Protein AF-A0A952PLN4-F1 (afdb_monomer)

Structure (mmCIF, N/CA/C/O backbone):
data_AF-A0A952PLN4-F1
#
_entry.id   AF-A0A952PLN4-F1
#
loop_
_atom_site.group_PDB
_atom_site.id
_atom_site.type_symbol
_atom_site.label_atom_id
_atom_site.label_alt_id
_atom_site.label_comp_id
_atom_site.label_asym_id
_atom_site.label_entity_id
_atom_site.label_seq_id
_atom_site.pdbx_PDB_ins_code
_atom_site.Cartn_x
_atom_site.Cartn_y
_atom_site.Cartn_z
_atom_site.occupancy
_atom_site.B_iso_or_equiv
_atom_site.auth_seq_id
_atom_site.auth_comp_id
_atom_site.auth_asym_id
_atom_site.auth_atom_id
_atom_site.pdbx_PDB_model_num
ATOM 1 N N . MET A 1 1 ? -2.263 -22.715 31.174 1.00 35.66 1 MET A N 1
ATOM 2 C CA . MET A 1 1 ? -0.967 -22.024 31.018 1.00 35.66 1 MET A CA 1
ATOM 3 C C . MET A 1 1 ? -1.047 -21.244 29.726 1.00 35.66 1 MET A C 1
ATOM 5 O O . MET A 1 1 ? -0.799 -21.807 28.669 1.00 35.66 1 MET A O 1
ATOM 9 N N . ASP A 1 2 ? -1.498 -19.996 29.810 1.00 42.50 2 ASP A N 1
ATOM 10 C CA . ASP A 1 2 ? -1.529 -19.108 28.653 1.00 42.50 2 ASP A CA 1
ATOM 11 C C . ASP A 1 2 ? -0.097 -18.740 28.287 1.00 42.50 2 ASP A C 1
ATOM 13 O O . ASP A 1 2 ? 0.580 -17.992 28.992 1.00 42.50 2 ASP A O 1
ATOM 17 N N . SER A 1 3 ? 0.383 -19.298 27.181 1.00 41.59 3 SER A N 1
ATOM 18 C CA . SER A 1 3 ? 1.535 -18.756 26.484 1.00 41.59 3 SER A CA 1
ATOM 19 C C . SER A 1 3 ? 1.129 -17.373 25.984 1.00 41.59 3 SER A C 1
ATOM 21 O O . SER A 1 3 ? 0.505 -17.256 24.929 1.00 41.59 3 SER A O 1
ATOM 23 N N . GLN A 1 4 ? 1.448 -16.320 26.742 1.00 45.59 4 GLN A N 1
ATOM 24 C CA . GLN A 1 4 ? 1.511 -14.966 26.199 1.00 45.59 4 GLN A CA 1
ATOM 25 C C . GLN A 1 4 ? 2.463 -15.030 25.005 1.00 45.59 4 GLN A C 1
ATOM 27 O O . GLN A 1 4 ? 3.683 -15.031 25.164 1.00 45.59 4 GLN A O 1
ATOM 32 N N . LYS A 1 5 ? 1.908 -15.181 23.798 1.00 59.00 5 LYS A N 1
ATOM 33 C CA . LYS A 1 5 ? 2.669 -15.038 22.563 1.00 59.00 5 LYS A CA 1
ATOM 34 C C . LYS A 1 5 ? 3.270 -13.645 22.628 1.00 59.00 5 LYS A C 1
ATOM 36 O O . LYS A 1 5 ? 2.523 -12.668 22.628 1.00 59.00 5 LYS A O 1
ATOM 41 N N . VAL A 1 6 ? 4.594 -13.573 22.734 1.00 59.72 6 VAL A N 1
ATOM 42 C CA . VAL A 1 6 ? 5.326 -12.319 22.590 1.00 59.72 6 VAL A CA 1
ATOM 43 C C . VAL A 1 6 ? 4.906 -11.756 21.239 1.00 59.72 6 VAL A C 1
ATOM 45 O O . VAL A 1 6 ? 5.184 -12.350 20.197 1.00 59.72 6 VAL A O 1
ATOM 48 N N . VAL A 1 7 ? 4.122 -10.682 21.270 1.00 69.00 7 VAL A N 1
ATOM 49 C CA . VAL A 1 7 ? 3.743 -9.972 20.056 1.00 69.00 7 VAL A CA 1
ATOM 50 C C . VAL A 1 7 ? 5.021 -9.322 19.552 1.00 69.00 7 VAL A C 1
ATOM 52 O O . VAL A 1 7 ? 5.686 -8.613 20.307 1.00 69.00 7 VAL A O 1
ATOM 55 N N . ASP A 1 8 ? 5.379 -9.622 18.305 1.00 83.69 8 ASP A N 1
ATOM 56 C CA . ASP A 1 8 ? 6.513 -9.008 17.623 1.00 83.69 8 ASP A CA 1
ATOM 57 C C . ASP A 1 8 ? 6.491 -7.472 17.826 1.00 83.69 8 ASP A C 1
ATOM 59 O O . ASP A 1 8 ? 5.418 -6.872 17.699 1.00 83.69 8 ASP A O 1
ATOM 63 N N . PRO A 1 9 ? 7.617 -6.818 18.175 1.00 84.00 9 PRO A N 1
ATOM 64 C CA . PRO A 1 9 ? 7.624 -5.391 18.498 1.00 84.00 9 PRO A CA 1
ATOM 65 C C . PRO A 1 9 ? 7.106 -4.489 17.373 1.00 84.00 9 PRO A C 1
ATOM 67 O O . PRO A 1 9 ? 6.468 -3.475 17.664 1.00 84.00 9 PRO A O 1
ATOM 70 N N . PHE A 1 10 ? 7.328 -4.858 16.106 1.00 87.25 10 PHE A N 1
ATOM 71 C CA . PHE A 1 10 ? 6.810 -4.103 14.965 1.00 87.25 10 PHE A CA 1
ATOM 72 C C . PHE A 1 10 ? 5.291 -4.225 14.903 1.00 87.25 10 PHE A C 1
ATOM 74 O O . PHE A 1 10 ? 4.593 -3.218 14.797 1.00 87.25 10 PHE A O 1
ATOM 81 N N . LEU A 1 11 ? 4.770 -5.444 15.071 1.00 91.25 11 LEU A N 1
ATOM 82 C CA . LEU A 1 11 ? 3.329 -5.671 15.130 1.00 91.25 11 LEU A CA 1
ATOM 83 C C . LEU A 1 11 ? 2.690 -4.957 16.327 1.00 91.25 11 LEU A C 1
ATOM 85 O O . LEU A 1 11 ? 1.616 -4.376 16.187 1.00 91.25 11 LEU A O 1
ATOM 89 N N . LYS A 1 12 ? 3.346 -4.964 17.493 1.00 93.44 12 LYS A N 1
ATOM 90 C CA . LYS A 1 12 ? 2.864 -4.240 18.673 1.00 93.44 12 LYS A CA 1
ATOM 91 C C . LYS A 1 12 ? 2.758 -2.741 18.384 1.00 93.44 12 LYS A C 1
ATOM 93 O O . LYS A 1 12 ? 1.718 -2.162 18.670 1.00 93.44 12 LYS A O 1
ATOM 98 N N . GLY A 1 13 ? 3.782 -2.139 17.777 1.00 93.75 13 GLY A N 1
ATOM 99 C CA . GLY A 1 13 ? 3.757 -0.723 17.400 1.00 93.75 13 GLY A CA 1
ATOM 100 C C . GLY A 1 13 ? 2.614 -0.387 16.438 1.00 93.75 13 GLY A C 1
ATOM 101 O O . GLY A 1 13 ? 1.916 0.605 16.635 1.00 93.75 13 GLY A O 1
ATOM 102 N N . THR A 1 14 ? 2.360 -1.241 15.443 1.00 95.50 14 THR A N 1
ATOM 103 C CA . THR A 1 14 ? 1.215 -1.086 14.533 1.00 95.50 14 THR A CA 1
ATOM 104 C C . THR A 1 14 ? -0.125 -1.184 15.264 1.00 95.50 14 THR A C 1
ATOM 106 O O . THR A 1 14 ? -1.014 -0.378 14.998 1.00 95.50 14 THR A O 1
ATOM 109 N N . ILE A 1 15 ? -0.280 -2.137 16.190 1.00 96.50 15 ILE A N 1
ATOM 110 C CA . ILE A 1 15 ? -1.500 -2.278 17.000 1.00 96.50 15 ILE A CA 1
ATOM 111 C C . ILE A 1 15 ? -1.714 -1.031 17.861 1.00 96.50 15 ILE A C 1
ATOM 113 O O . ILE A 1 15 ? -2.787 -0.439 17.797 1.00 96.50 15 ILE A O 1
ATOM 117 N N . ASP A 1 16 ? -0.689 -0.600 18.599 1.00 96.69 16 ASP A N 1
ATOM 118 C CA . ASP A 1 16 ? -0.765 0.572 19.475 1.00 96.69 16 ASP A CA 1
ATOM 119 C C . ASP A 1 16 ? -1.120 1.846 18.684 1.00 96.69 16 ASP A C 1
ATOM 121 O O . ASP A 1 16 ? -1.840 2.710 19.181 1.00 96.69 16 ASP A O 1
ATOM 125 N N . TRP A 1 17 ? -0.628 1.980 17.448 1.00 97.38 17 TRP A N 1
ATOM 126 C CA . TRP A 1 17 ? -0.983 3.087 16.559 1.00 97.38 17 TRP A CA 1
ATOM 127 C C . TRP A 1 17 ? -2.434 3.006 16.069 1.00 97.38 17 TRP A C 1
ATOM 129 O O . TRP A 1 17 ? -3.158 3.997 16.147 1.00 97.38 17 TRP A O 1
ATOM 139 N N . LEU A 1 18 ? -2.892 1.835 15.615 1.00 97.56 18 LEU A N 1
ATOM 140 C CA . LEU A 1 18 ? -4.271 1.644 15.148 1.00 97.56 18 LEU A CA 1
ATOM 141 C C . LEU A 1 18 ? -5.303 1.847 16.266 1.00 97.56 18 LEU A C 1
ATOM 143 O O . LEU A 1 18 ? -6.376 2.404 16.023 1.00 97.56 18 LEU A O 1
ATOM 147 N N . ASP A 1 19 ? -4.961 1.456 17.492 1.00 96.88 19 ASP A N 1
ATOM 148 C CA . ASP A 1 19 ? -5.820 1.616 18.665 1.00 96.88 19 ASP A CA 1
ATOM 149 C C . ASP A 1 19 ? -6.060 3.094 19.032 1.00 96.88 19 ASP A C 1
ATOM 151 O O . ASP A 1 19 ? -7.044 3.399 19.707 1.00 96.88 19 ASP A O 1
ATOM 155 N N . GLN A 1 20 ? -5.244 4.032 18.527 1.00 97.00 20 GLN A N 1
ATOM 156 C CA . GLN A 1 20 ? -5.505 5.476 18.644 1.00 97.00 20 GLN A CA 1
ATOM 157 C C . GLN A 1 20 ? -6.700 5.929 17.791 1.00 97.00 20 GLN A C 1
ATOM 159 O O . GLN A 1 20 ? -7.309 6.957 18.088 1.00 97.00 20 GLN A O 1
ATOM 164 N N . PHE A 1 21 ? -7.046 5.184 16.736 1.00 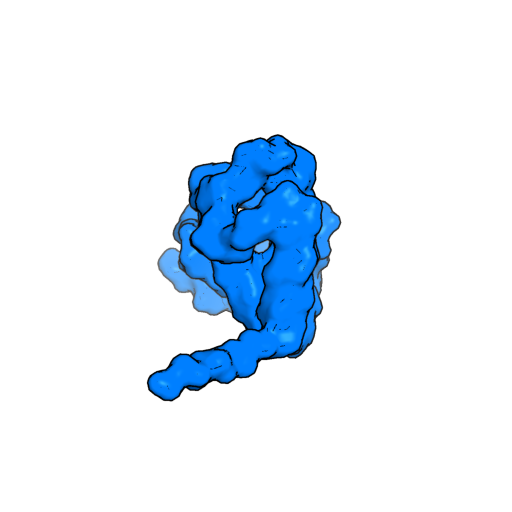96.19 21 PHE A N 1
ATOM 165 C CA . PHE A 1 21 ? -8.218 5.467 15.905 1.00 96.19 21 PHE A CA 1
ATOM 166 C C . PHE A 1 21 ? -9.462 4.750 16.421 1.00 96.19 21 PHE A C 1
ATOM 168 O O . PHE A 1 21 ? -10.537 5.349 16.461 1.00 96.19 21 PHE A O 1
ATOM 175 N N . SER A 1 22 ? -9.322 3.471 16.780 1.00 96.38 22 SER A N 1
ATOM 176 C CA . SER A 1 22 ? -10.377 2.661 17.390 1.00 96.38 22 SER A CA 1
ATOM 177 C C . SER A 1 22 ? -9.773 1.430 18.082 1.00 96.38 22 SER A C 1
ATOM 179 O O . SER A 1 22 ? -9.011 0.701 17.444 1.00 96.38 22 SER A O 1
ATOM 181 N N . PRO A 1 23 ? -10.098 1.153 19.358 1.00 97.19 23 PRO A N 1
ATOM 182 C CA . PRO A 1 23 ? -9.558 -0.005 20.066 1.00 97.19 23 PRO A CA 1
ATOM 183 C C . PRO A 1 23 ? -9.850 -1.338 19.362 1.00 97.19 23 PRO A C 1
ATOM 185 O O . PRO A 1 23 ? -10.996 -1.662 19.047 1.00 97.19 23 PRO A O 1
ATOM 188 N N . GLY A 1 24 ? -8.816 -2.154 19.161 1.00 96.06 24 GLY A N 1
ATOM 189 C CA . GLY A 1 24 ? -8.919 -3.462 18.516 1.00 96.06 24 GLY A CA 1
ATOM 190 C C . GLY A 1 24 ? -9.041 -3.404 16.992 1.00 96.06 24 GLY A C 1
ATOM 191 O O . GLY A 1 24 ? -9.361 -4.429 16.377 1.00 96.06 24 GLY A O 1
ATOM 192 N N . LEU A 1 25 ? -8.774 -2.250 16.371 1.00 97.50 25 LEU A N 1
ATOM 193 C CA . LEU A 1 25 ? -8.933 -2.043 14.930 1.00 97.50 25 LEU A CA 1
ATOM 194 C C . LEU A 1 25 ? -8.092 -3.008 14.089 1.00 97.50 25 LEU A C 1
ATOM 196 O O . LEU A 1 25 ? -8.580 -3.495 13.078 1.00 97.50 25 LEU A O 1
ATOM 200 N N . TRP A 1 26 ? -6.883 -3.382 14.526 1.00 97.50 26 TRP A N 1
ATOM 201 C CA . TRP A 1 26 ? -6.058 -4.377 13.818 1.00 97.50 26 TRP A CA 1
ATOM 202 C C . TRP A 1 26 ? -6.791 -5.703 13.545 1.00 97.50 26 TRP A C 1
ATOM 204 O O . TRP A 1 26 ? -6.546 -6.364 12.539 1.00 97.50 26 TRP A O 1
ATOM 214 N N . ARG A 1 27 ? -7.700 -6.105 14.443 1.00 96.75 27 ARG A N 1
ATOM 215 C CA . ARG A 1 27 ? -8.493 -7.338 14.302 1.00 96.75 27 ARG A CA 1
ATOM 216 C C . ARG A 1 27 ? -9.774 -7.147 13.487 1.00 96.75 27 ARG A C 1
ATOM 218 O O . ARG A 1 27 ? -10.427 -8.141 13.200 1.00 96.75 27 ARG A O 1
ATOM 225 N N . ASN A 1 28 ? -10.129 -5.906 13.161 1.00 97.12 28 ASN A N 1
ATOM 226 C CA . ASN A 1 28 ? -11.387 -5.515 12.526 1.00 97.12 28 ASN A CA 1
ATOM 227 C C . ASN A 1 28 ? -11.133 -4.487 11.406 1.00 97.12 28 ASN A C 1
ATOM 229 O O . ASN A 1 28 ? -11.843 -3.486 11.295 1.00 97.12 28 ASN A O 1
ATOM 233 N N . LEU A 1 29 ? -10.070 -4.674 10.615 1.00 97.75 29 LEU A N 1
ATOM 234 C CA . LEU A 1 29 ? -9.710 -3.745 9.535 1.00 97.75 29 LEU A CA 1
ATOM 235 C C . LEU A 1 29 ? -10.761 -3.699 8.414 1.00 97.75 29 LEU A C 1
ATOM 237 O O . LEU A 1 29 ? -10.816 -2.718 7.676 1.00 97.75 29 LEU A O 1
ATOM 241 N N . ASP A 1 30 ? -11.660 -4.680 8.347 1.00 96.94 30 ASP A N 1
ATOM 242 C CA . ASP A 1 30 ? -12.865 -4.664 7.517 1.00 96.94 30 ASP A CA 1
ATOM 243 C C . ASP A 1 30 ? -13.823 -3.513 7.882 1.00 96.94 30 ASP A C 1
ATOM 245 O O . ASP A 1 30 ? -14.609 -3.068 7.049 1.00 96.94 30 ASP A O 1
ATOM 249 N N . LYS A 1 31 ? -13.713 -2.964 9.097 1.00 96.62 31 LYS A N 1
ATOM 250 C CA . LYS A 1 31 ? -14.523 -1.839 9.593 1.00 96.62 31 LYS A CA 1
ATOM 251 C C . LYS A 1 31 ? -13.832 -0.486 9.494 1.00 96.62 31 LYS A C 1
ATOM 253 O O . LYS A 1 31 ? -14.347 0.510 9.991 1.00 96.62 31 LYS A O 1
ATOM 258 N N . VAL A 1 32 ? -12.670 -0.409 8.849 1.00 97.62 32 VAL A N 1
ATOM 259 C CA . VAL A 1 32 ? -11.873 0.828 8.772 1.00 97.62 32 VAL A CA 1
ATOM 260 C C . VAL A 1 32 ? -12.645 2.018 8.179 1.00 97.62 32 VAL A C 1
ATOM 262 O O . VAL A 1 32 ? -12.371 3.164 8.526 1.00 97.62 32 VAL A O 1
ATOM 265 N N . LEU A 1 33 ? -13.652 1.762 7.339 1.00 97.56 33 LEU A N 1
ATOM 266 C CA . LEU A 1 33 ? -14.496 2.801 6.740 1.00 97.56 33 LEU A CA 1
ATOM 267 C C . LEU A 1 33 ? -15.420 3.489 7.755 1.00 97.56 33 LEU A C 1
ATOM 269 O O . LEU A 1 33 ? -15.797 4.639 7.543 1.00 97.56 33 LEU A O 1
ATOM 273 N N . GLU A 1 34 ? -15.727 2.849 8.889 1.00 97.75 34 GLU A N 1
ATOM 274 C CA . GLU A 1 34 ? -16.498 3.459 9.985 1.00 97.75 34 GLU A CA 1
ATOM 275 C C . GLU A 1 34 ? -15.752 4.645 10.624 1.00 97.75 34 GLU A C 1
ATOM 277 O O . GLU A 1 34 ? -16.360 5.503 11.261 1.00 97.75 34 GLU A O 1
ATOM 282 N N . LEU A 1 35 ? -14.432 4.731 10.423 1.00 97.06 35 LEU A N 1
ATOM 283 C CA . LEU A 1 35 ? -13.599 5.836 10.899 1.00 97.06 35 LEU A CA 1
ATOM 284 C C . LEU A 1 35 ? -13.744 7.100 10.037 1.00 97.06 35 LEU A C 1
ATOM 286 O O . LEU A 1 35 ? -13.334 8.180 10.470 1.00 97.06 35 LEU A O 1
ATOM 290 N N . GLY A 1 36 ? -14.306 6.971 8.834 1.00 97.56 36 GLY A N 1
ATOM 291 C CA . GLY A 1 36 ? -14.354 8.012 7.814 1.00 97.56 36 GLY A CA 1
ATOM 292 C C . GLY A 1 36 ? -13.227 7.900 6.783 1.00 97.56 36 GLY A C 1
ATOM 293 O O . GLY A 1 36 ? -12.142 7.376 7.049 1.00 97.56 36 GLY A O 1
ATOM 294 N N . GLU A 1 37 ? -13.505 8.435 5.595 1.00 96.00 37 GLU A N 1
ATOM 295 C CA . GLU A 1 37 ? -12.694 8.277 4.381 1.00 96.00 37 GLU A CA 1
ATOM 296 C C . GLU A 1 37 ? -11.234 8.727 4.562 1.00 96.00 37 GLU A C 1
ATOM 298 O O . GLU A 1 37 ? -10.309 8.014 4.173 1.00 96.00 37 GLU A O 1
ATOM 303 N N . ASP A 1 38 ? -11.008 9.870 5.215 1.00 97.19 38 ASP A N 1
ATOM 304 C CA . ASP A 1 38 ? -9.662 10.422 5.415 1.00 97.19 38 ASP A CA 1
ATOM 305 C C . ASP A 1 38 ? -8.782 9.508 6.274 1.00 97.19 38 ASP A C 1
ATOM 307 O O . ASP A 1 38 ? -7.611 9.280 5.959 1.00 97.19 38 ASP A O 1
ATOM 311 N N . LYS A 1 39 ? -9.349 8.934 7.343 1.00 98.19 39 LYS A N 1
ATOM 312 C CA . LYS A 1 39 ? -8.629 8.011 8.230 1.00 98.19 39 LYS A CA 1
ATOM 313 C C . LYS A 1 39 ? -8.384 6.672 7.549 1.00 98.19 39 LYS A C 1
ATOM 315 O O . LYS A 1 39 ? -7.279 6.146 7.646 1.00 98.19 39 LYS A O 1
ATOM 320 N N . ALA A 1 40 ? -9.370 6.146 6.824 1.00 98.38 40 ALA A N 1
ATOM 321 C CA . ALA A 1 40 ? -9.192 4.921 6.052 1.00 98.38 40 ALA A CA 1
ATOM 322 C C . ALA A 1 40 ? -8.075 5.074 5.010 1.00 98.38 40 ALA A C 1
ATOM 324 O O . ALA A 1 40 ? -7.207 4.207 4.894 1.00 98.38 40 ALA A O 1
ATOM 325 N N . ARG A 1 41 ? -8.036 6.212 4.306 1.00 98.38 41 ARG A N 1
ATOM 326 C CA . ARG A 1 41 ? -6.991 6.532 3.327 1.00 98.38 41 ARG A CA 1
ATOM 327 C C . ARG A 1 41 ? -5.623 6.714 3.969 1.00 98.38 41 ARG A C 1
ATOM 329 O O . ARG A 1 41 ? -4.639 6.226 3.417 1.00 98.38 41 ARG A O 1
ATOM 336 N N . LEU A 1 42 ? -5.550 7.373 5.124 1.00 98.19 42 LEU A N 1
ATOM 337 C CA . LEU A 1 42 ? -4.314 7.473 5.900 1.00 98.19 42 LEU A CA 1
ATOM 338 C C . LEU A 1 42 ? -3.781 6.081 6.259 1.00 98.19 42 LEU A C 1
ATOM 340 O O . LEU A 1 42 ? -2.613 5.795 6.020 1.00 98.19 42 LEU A O 1
ATOM 344 N N . ILE A 1 43 ? -4.650 5.201 6.761 1.00 98.44 43 ILE A N 1
ATOM 345 C CA . ILE A 1 43 ? -4.272 3.839 7.146 1.00 98.44 43 ILE A CA 1
ATOM 346 C C . ILE A 1 43 ? -3.798 3.026 5.936 1.00 98.44 43 ILE A C 1
ATOM 348 O O . ILE A 1 43 ? -2.758 2.370 6.014 1.00 98.44 43 ILE A O 1
ATOM 352 N N . LEU A 1 44 ? -4.502 3.117 4.801 1.00 98.62 44 LEU A N 1
ATOM 353 C CA . LEU A 1 44 ? -4.083 2.465 3.559 1.00 98.62 44 LEU A CA 1
ATOM 354 C C . LEU A 1 44 ? -2.688 2.927 3.122 1.00 98.62 44 LEU A C 1
ATOM 356 O O . LEU A 1 44 ? -1.854 2.091 2.783 1.00 98.62 44 LEU A O 1
ATOM 360 N N . LYS A 1 45 ? -2.420 4.239 3.152 1.00 98.50 45 LYS A N 1
ATOM 361 C CA . LYS A 1 45 ? -1.107 4.798 2.796 1.00 98.50 45 LYS A CA 1
ATOM 362 C C . LYS A 1 45 ? -0.001 4.269 3.703 1.00 98.50 45 LYS A C 1
ATOM 364 O O . LYS A 1 45 ? 0.992 3.766 3.192 1.00 98.50 45 LYS A O 1
ATOM 369 N N . SER A 1 46 ? -0.205 4.272 5.020 1.00 98.06 46 SER A N 1
ATOM 370 C CA . SER A 1 46 ? 0.792 3.754 5.964 1.00 98.06 46 SER A CA 1
ATOM 371 C C . SER A 1 46 ? 1.071 2.260 5.766 1.00 98.06 46 SER A C 1
ATOM 373 O O . SER A 1 46 ? 2.222 1.825 5.837 1.00 98.06 46 SER A O 1
ATOM 375 N N . PHE A 1 47 ? 0.049 1.450 5.469 1.00 98.56 47 PHE A N 1
ATOM 376 C CA . PHE A 1 47 ? 0.269 0.042 5.135 1.00 98.56 47 PHE A CA 1
ATOM 377 C C . PHE A 1 47 ? 0.955 -0.150 3.782 1.00 98.56 47 PHE A C 1
ATOM 379 O O . PHE A 1 47 ? 1.773 -1.063 3.649 1.00 98.56 47 PHE A O 1
ATOM 386 N N . LEU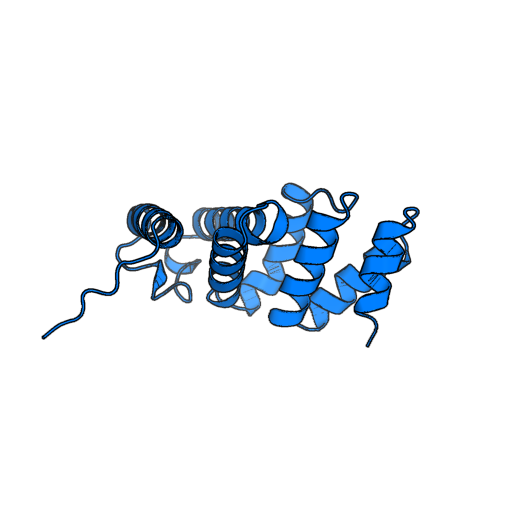 A 1 48 ? 0.671 0.701 2.796 1.00 98.31 48 LEU A N 1
ATOM 387 C CA . LEU A 1 48 ? 1.338 0.682 1.496 1.00 98.31 48 LEU A CA 1
ATOM 388 C C . LEU A 1 48 ? 2.830 1.022 1.626 1.00 98.31 48 LEU A C 1
ATOM 390 O O . LEU A 1 48 ? 3.668 0.283 1.110 1.00 98.31 48 LEU A O 1
ATOM 394 N N . GLU A 1 49 ? 3.170 2.067 2.382 1.00 97.06 49 GLU A N 1
ATOM 395 C CA . GLU A 1 49 ? 4.553 2.425 2.723 1.00 97.06 49 GLU A CA 1
ATOM 396 C C . GLU A 1 49 ? 5.275 1.241 3.384 1.00 97.06 49 GLU A C 1
ATOM 398 O O . GLU A 1 49 ? 6.341 0.819 2.930 1.00 97.06 49 GLU A O 1
ATOM 403 N N . CYS A 1 50 ? 4.654 0.628 4.401 1.00 97.06 50 CYS A N 1
ATOM 404 C CA . CYS A 1 50 ? 5.207 -0.550 5.070 1.00 97.06 50 CYS A CA 1
ATOM 405 C C . CYS A 1 50 ? 5.441 -1.715 4.094 1.00 97.06 50 CYS A C 1
ATOM 407 O O . CYS A 1 50 ? 6.482 -2.369 4.166 1.00 97.06 50 CYS A O 1
ATOM 409 N N . SER A 1 51 ? 4.497 -1.955 3.178 1.00 97.56 51 SER A N 1
ATOM 410 C CA . SER A 1 51 ? 4.518 -3.072 2.222 1.00 97.56 51 SER A CA 1
ATOM 411 C C . SER A 1 51 ? 5.569 -2.926 1.124 1.00 97.56 51 SER A C 1
ATOM 413 O O . SER A 1 51 ? 6.095 -3.934 0.649 1.00 97.56 51 SER A O 1
ATOM 415 N N . CYS A 1 52 ? 5.840 -1.695 0.688 1.00 97.62 52 CYS A N 1
ATOM 416 C CA . CYS A 1 52 ? 6.594 -1.436 -0.538 1.00 97.62 52 CYS A CA 1
ATOM 417 C C . CYS A 1 52 ? 7.940 -0.748 -0.283 1.00 97.62 52 CYS A C 1
ATOM 419 O O . CYS A 1 52 ? 8.922 -1.081 -0.945 1.00 97.62 52 CYS A O 1
ATOM 421 N N . GLN A 1 53 ? 8.033 0.150 0.699 1.00 95.75 53 GLN A N 1
ATOM 422 C CA . GLN A 1 53 ? 9.241 0.952 0.933 1.00 95.75 53 GLN A CA 1
ATOM 423 C C . GLN A 1 53 ? 10.158 0.374 2.019 1.00 95.75 53 GLN A C 1
ATOM 425 O O . GLN A 1 53 ? 11.366 0.603 1.994 1.00 95.75 53 GLN A O 1
ATOM 430 N N . SER A 1 54 ? 9.620 -0.395 2.972 1.00 93.00 54 SER A N 1
ATOM 431 C CA . SER A 1 54 ? 10.430 -0.939 4.070 1.00 93.00 54 SER A CA 1
ATOM 432 C C . SER A 1 54 ? 11.493 -1.927 3.581 1.00 93.00 54 SER A C 1
ATOM 434 O O . SER A 1 54 ? 11.294 -2.660 2.618 1.00 93.00 54 SER A O 1
ATOM 436 N N . GLN A 1 55 ? 12.633 -1.989 4.267 1.00 92.38 55 GLN A N 1
ATOM 437 C CA . GLN A 1 55 ? 13.656 -3.024 4.056 1.00 92.38 55 GLN A CA 1
ATOM 438 C C . GLN A 1 55 ? 13.519 -4.186 5.053 1.00 92.38 55 GLN A C 1
ATOM 440 O O . GLN A 1 55 ? 14.151 -5.227 4.892 1.00 92.38 55 GLN A O 1
ATOM 445 N N . ASN A 1 56 ? 12.692 -4.024 6.090 1.00 94.31 56 ASN A N 1
ATOM 446 C CA . ASN A 1 56 ? 12.480 -5.041 7.108 1.00 94.31 56 ASN A CA 1
ATOM 447 C C . ASN A 1 56 ? 11.339 -5.980 6.694 1.00 94.31 56 ASN A C 1
ATOM 449 O O . ASN A 1 56 ? 10.196 -5.550 6.533 1.00 94.31 56 ASN A O 1
ATOM 453 N N . MET A 1 57 ? 11.639 -7.277 6.586 1.00 93.50 57 MET A N 1
ATOM 454 C CA . MET A 1 57 ? 10.668 -8.287 6.156 1.00 93.50 57 MET A CA 1
ATOM 455 C C . MET A 1 57 ? 9.410 -8.333 7.036 1.00 93.50 57 MET A C 1
ATOM 457 O O . MET A 1 57 ? 8.309 -8.481 6.514 1.00 93.50 57 MET A O 1
ATOM 461 N N . GLN A 1 58 ? 9.539 -8.178 8.358 1.00 94.44 58 GLN A N 1
ATOM 462 C CA . GLN A 1 58 ? 8.376 -8.186 9.252 1.00 94.44 58 GLN A CA 1
ATOM 463 C C . GLN A 1 58 ? 7.475 -6.978 8.993 1.00 94.44 58 GLN A C 1
ATOM 465 O O . GLN A 1 58 ? 6.264 -7.138 8.870 1.00 94.44 58 GLN A O 1
ATOM 470 N N . THR A 1 59 ? 8.048 -5.785 8.817 1.00 95.69 59 THR A N 1
ATOM 471 C CA . THR A 1 59 ? 7.283 -4.581 8.457 1.00 95.69 59 THR A CA 1
ATOM 472 C C . THR A 1 59 ? 6.562 -4.739 7.118 1.00 95.69 59 THR A C 1
ATOM 474 O O . THR A 1 59 ? 5.387 -4.387 7.023 1.00 95.69 59 THR A O 1
ATOM 477 N N . ILE A 1 60 ? 7.224 -5.327 6.114 1.00 96.94 60 ILE A N 1
ATOM 478 C CA . ILE A 1 60 ? 6.610 -5.629 4.811 1.00 96.94 60 ILE A CA 1
ATOM 479 C C . ILE A 1 60 ? 5.393 -6.538 4.994 1.00 96.94 60 ILE A C 1
ATOM 481 O O . ILE A 1 60 ? 4.308 -6.238 4.497 1.00 96.94 60 ILE A O 1
ATOM 485 N N . LEU A 1 61 ? 5.548 -7.634 5.741 1.00 97.00 61 LEU A N 1
ATOM 486 C CA . LEU A 1 61 ? 4.470 -8.593 5.979 1.00 97.00 61 LEU A CA 1
ATOM 487 C C . LEU A 1 61 ? 3.306 -7.987 6.772 1.00 97.00 61 LEU A C 1
ATOM 489 O O . LEU A 1 61 ? 2.147 -8.272 6.464 1.00 97.00 61 LEU A O 1
ATOM 493 N N . ILE A 1 62 ? 3.593 -7.138 7.762 1.00 97.44 62 ILE A N 1
ATOM 494 C CA . ILE A 1 62 ? 2.571 -6.413 8.527 1.00 97.44 62 ILE A CA 1
ATOM 495 C C . ILE A 1 62 ? 1.788 -5.474 7.607 1.00 97.44 62 ILE A C 1
ATOM 497 O O . ILE A 1 62 ? 0.559 -5.509 7.631 1.00 97.44 62 ILE A O 1
ATOM 501 N N . GLY A 1 63 ? 2.480 -4.696 6.767 1.00 98.06 63 GLY A N 1
ATOM 502 C CA . GLY A 1 63 ? 1.848 -3.821 5.781 1.00 98.06 63 GLY A CA 1
ATOM 503 C C . GLY A 1 63 ? 0.921 -4.597 4.850 1.00 98.06 63 GLY A C 1
ATOM 504 O O . GLY A 1 63 ? -0.262 -4.273 4.751 1.00 98.06 63 GLY A O 1
ATOM 505 N N . ARG A 1 64 ? 1.419 -5.687 4.247 1.00 98.44 64 ARG A N 1
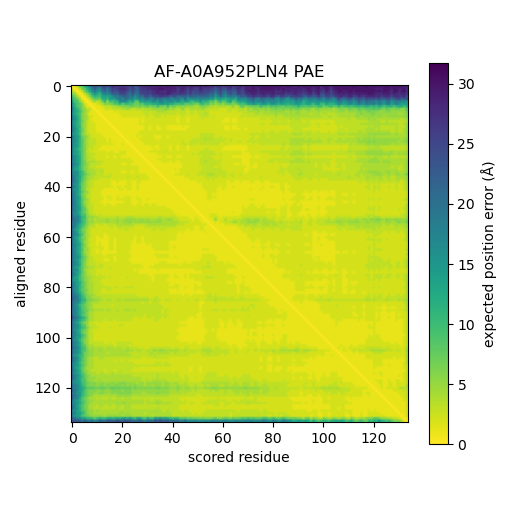ATOM 506 C CA . ARG A 1 64 ? 0.637 -6.514 3.311 1.00 98.44 64 ARG A CA 1
ATOM 507 C C . ARG A 1 64 ? -0.599 -7.088 3.978 1.00 98.44 64 ARG A C 1
ATOM 509 O O . ARG A 1 64 ? -1.696 -6.988 3.437 1.00 98.44 64 ARG A O 1
ATOM 516 N N . ARG A 1 65 ? -0.437 -7.645 5.181 1.00 98.19 65 ARG A N 1
ATOM 517 C CA . ARG A 1 65 ? -1.559 -8.157 5.969 1.00 98.19 65 ARG A CA 1
ATOM 518 C C . ARG A 1 65 ? -2.574 -7.060 6.279 1.00 98.19 65 ARG A C 1
ATOM 520 O O . ARG A 1 65 ? -3.769 -7.335 6.221 1.00 98.19 65 ARG A O 1
ATOM 527 N N . GLY A 1 66 ? -2.110 -5.853 6.594 1.00 98.31 66 GLY A N 1
ATOM 528 C CA . GLY A 1 66 ? -2.956 -4.688 6.815 1.00 98.31 66 GLY A CA 1
ATOM 529 C C . GLY A 1 66 ? -3.833 -4.390 5.602 1.00 98.31 66 GLY A C 1
ATOM 530 O O . GLY A 1 66 ? -5.054 -4.424 5.724 1.00 98.31 66 GLY A O 1
ATOM 531 N N . VAL A 1 67 ? -3.228 -4.203 4.421 1.00 98.56 67 VAL A N 1
ATOM 532 C CA . VAL A 1 67 ? -3.971 -3.925 3.176 1.00 98.56 67 VAL A CA 1
ATOM 533 C C . VAL A 1 67 ? -4.952 -5.054 2.836 1.00 98.56 67 VAL A C 1
ATOM 535 O O . VAL A 1 67 ? -6.114 -4.785 2.548 1.00 98.56 67 VAL A O 1
ATOM 538 N N . LEU A 1 68 ? -4.517 -6.316 2.931 1.00 98.38 68 LEU A N 1
ATOM 539 C CA . LEU A 1 68 ? -5.349 -7.496 2.645 1.00 98.38 68 LEU A CA 1
ATOM 540 C C . LEU A 1 68 ? -6.530 -7.669 3.613 1.00 98.38 68 LEU A C 1
ATOM 542 O O . LEU A 1 68 ? -7.486 -8.367 3.287 1.00 98.38 68 LEU A O 1
ATOM 546 N N . SER A 1 69 ? -6.463 -7.068 4.803 1.00 98.38 69 SER A N 1
ATOM 547 C CA . SER A 1 69 ? -7.528 -7.146 5.811 1.00 98.38 69 SER A CA 1
ATOM 548 C C . SER A 1 69 ? -8.539 -5.997 5.708 1.00 98.38 69 SER A C 1
ATOM 550 O O . SER A 1 69 ? -9.534 -6.008 6.428 1.00 98.38 69 SER A O 1
ATOM 552 N N . MET A 1 70 ? -8.294 -4.999 4.852 1.00 98.56 70 MET A N 1
ATOM 553 C CA . MET A 1 70 ? -9.234 -3.906 4.581 1.00 98.56 70 MET A CA 1
ATOM 554 C C . MET A 1 70 ? -10.293 -4.331 3.541 1.00 98.56 70 MET A C 1
ATOM 556 O O . MET A 1 70 ? -10.076 -5.289 2.795 1.00 98.56 70 MET A O 1
ATOM 560 N N . PRO A 1 71 ? -11.438 -3.627 3.429 1.00 98.31 71 PRO A N 1
ATOM 561 C CA . PRO A 1 71 ? -12.477 -3.967 2.455 1.00 98.31 71 PRO A CA 1
ATOM 562 C C . PRO A 1 71 ? -11.969 -3.911 1.010 1.00 98.31 71 PRO A C 1
ATOM 564 O O . PRO A 1 71 ? -11.716 -2.832 0.473 1.00 98.31 71 PRO A O 1
ATOM 567 N N . LEU A 1 72 ? -11.865 -5.075 0.359 1.00 97.31 72 LEU A N 1
ATOM 568 C CA . LEU A 1 72 ? -11.279 -5.200 -0.980 1.00 97.31 72 LEU A CA 1
ATOM 569 C C . LEU A 1 72 ? -11.898 -4.264 -2.037 1.00 97.31 72 LEU A C 1
ATOM 571 O O . LEU A 1 72 ? -11.120 -3.661 -2.775 1.00 97.31 72 LEU A O 1
ATOM 575 N N . PRO A 1 73 ? -13.236 -4.083 -2.136 1.00 97.56 73 PRO A N 1
ATOM 576 C CA . PRO A 1 73 ? -13.804 -3.148 -3.110 1.00 97.56 73 PRO A CA 1
ATOM 577 C C . PRO A 1 73 ? -13.260 -1.725 -2.940 1.00 97.56 73 PRO A C 1
ATOM 579 O O . PRO A 1 73 ? -12.811 -1.117 -3.908 1.00 97.56 73 PRO A O 1
ATOM 582 N N . TRP A 1 74 ? -13.194 -1.242 -1.696 1.00 98.25 74 TRP A N 1
ATOM 583 C CA . TRP A 1 74 ? -12.677 0.089 -1.390 1.00 98.25 74 TRP A CA 1
ATOM 584 C C . TRP A 1 74 ? -11.164 0.183 -1.624 1.00 98.25 74 TRP A C 1
ATOM 586 O O . TRP A 1 74 ? -10.692 1.177 -2.175 1.00 98.25 74 TRP A O 1
ATOM 596 N N . VAL A 1 75 ? -10.393 -0.856 -1.272 1.00 98.38 75 VAL A N 1
ATOM 597 C CA . VAL A 1 75 ? -8.949 -0.905 -1.561 1.00 98.38 75 VAL A CA 1
ATOM 598 C C . VAL A 1 75 ? -8.703 -0.858 -3.066 1.00 98.38 75 VAL A C 1
ATOM 600 O O . VAL A 1 75 ? -7.871 -0.074 -3.508 1.00 98.38 75 VAL A O 1
ATOM 603 N N . ARG A 1 76 ? -9.438 -1.630 -3.874 1.00 97.56 76 ARG A N 1
ATOM 604 C CA . ARG A 1 76 ? -9.283 -1.641 -5.338 1.00 97.56 76 ARG A CA 1
ATOM 605 C C . ARG A 1 76 ? -9.502 -0.255 -5.949 1.00 97.56 76 ARG A C 1
ATOM 607 O O . ARG A 1 76 ? -8.771 0.131 -6.858 1.00 97.56 76 ARG A O 1
ATOM 614 N N . GLU A 1 77 ? -10.478 0.492 -5.442 1.00 97.62 77 GLU A N 1
ATOM 615 C CA . GLU A 1 77 ? -10.789 1.847 -5.907 1.00 97.62 77 GLU A CA 1
ATOM 616 C C . GLU A 1 77 ? -9.748 2.884 -5.457 1.00 97.62 77 GLU A C 1
ATOM 618 O O . GLU A 1 77 ? -9.411 3.792 -6.217 1.00 97.62 77 GLU A O 1
ATOM 623 N N . ASN A 1 78 ? -9.199 2.744 -4.246 1.00 98.19 78 ASN A N 1
ATOM 624 C CA . ASN A 1 78 ? -8.361 3.774 -3.623 1.00 98.19 78 ASN A CA 1
ATOM 625 C C . ASN A 1 78 ? -6.853 3.522 -3.700 1.00 98.19 78 ASN A C 1
ATOM 627 O O . ASN A 1 78 ? -6.07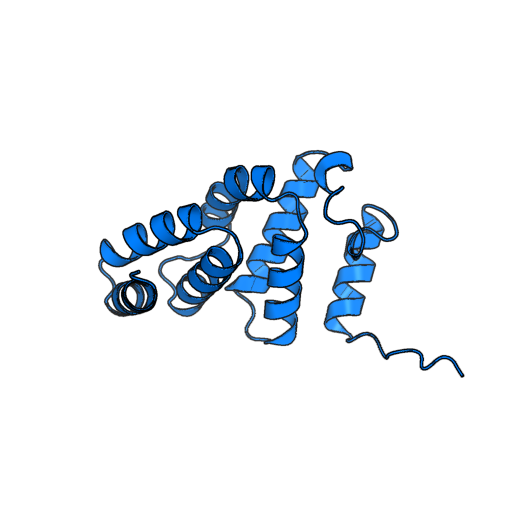2 4.476 -3.603 1.00 98.19 78 ASN A O 1
ATOM 631 N N . LEU A 1 79 ? -6.429 2.269 -3.881 1.00 98.25 79 LEU A N 1
ATOM 632 C CA . LEU A 1 79 ? -5.021 1.895 -3.975 1.00 98.25 79 LEU A CA 1
ATOM 633 C C . LEU A 1 79 ? -4.296 2.663 -5.087 1.00 98.25 79 LEU A C 1
ATOM 635 O O . LEU A 1 79 ? -3.218 3.175 -4.793 1.00 98.25 79 LEU A O 1
ATOM 639 N N . PRO A 1 80 ? -4.856 2.851 -6.301 1.00 98.06 80 PRO A N 1
ATOM 640 C CA . PRO A 1 80 ? -4.135 3.550 -7.358 1.00 98.06 80 PRO A CA 1
ATOM 641 C C . PRO A 1 80 ? -3.711 4.973 -7.012 1.00 98.06 80 PRO A C 1
ATOM 643 O O . PRO A 1 80 ? -2.546 5.322 -7.182 1.00 98.06 80 PRO A O 1
ATOM 646 N N . ALA A 1 81 ? -4.624 5.757 -6.438 1.00 97.88 81 ALA A N 1
ATOM 647 C CA . ALA A 1 81 ? -4.311 7.110 -5.993 1.00 97.88 81 ALA A CA 1
ATOM 648 C C . ALA A 1 81 ? -3.287 7.115 -4.845 1.00 97.88 81 ALA A C 1
ATOM 650 O O . ALA A 1 81 ? -2.467 8.024 -4.750 1.00 97.88 81 ALA A O 1
ATOM 651 N N . CYS A 1 82 ? -3.311 6.108 -3.965 1.00 97.94 82 CYS A N 1
ATOM 652 C CA . CYS A 1 82 ? -2.316 5.989 -2.898 1.00 97.94 82 CYS A CA 1
ATOM 653 C C . CYS A 1 82 ? -0.935 5.613 -3.448 1.00 97.94 82 CYS A C 1
ATOM 655 O O . CYS A 1 82 ? 0.057 6.175 -3.000 1.00 97.94 82 CYS A O 1
ATOM 657 N N . VAL A 1 83 ? -0.874 4.722 -4.439 1.00 98.19 83 VAL A N 1
ATOM 658 C CA . VAL A 1 83 ? 0.365 4.336 -5.126 1.00 98.19 83 VAL A CA 1
ATOM 659 C C . VAL A 1 83 ? 1.014 5.542 -5.791 1.00 98.19 83 VAL A C 1
ATOM 661 O O . VAL A 1 83 ? 2.180 5.805 -5.528 1.00 98.19 83 VAL A O 1
ATOM 664 N N . GLU A 1 84 ? 0.256 6.313 -6.571 1.00 96.62 84 GLU A N 1
ATOM 665 C CA . GLU A 1 84 ? 0.760 7.514 -7.258 1.00 96.62 84 GLU A CA 1
ATOM 666 C C . GLU A 1 84 ? 1.303 8.575 -6.287 1.00 96.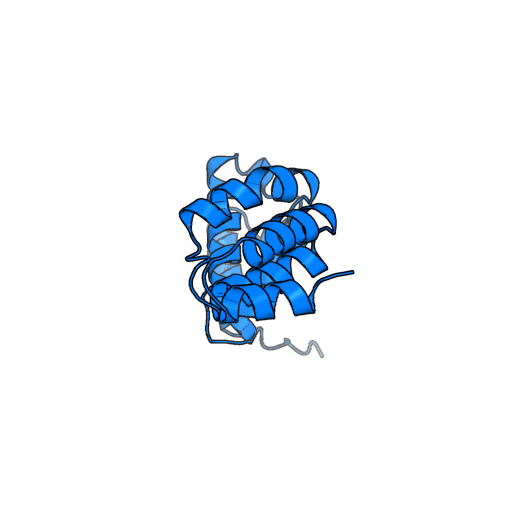62 84 GLU A C 1
ATOM 668 O O . GLU A 1 84 ? 2.195 9.342 -6.636 1.00 96.62 84 GLU A O 1
ATOM 673 N N . GLN A 1 85 ? 0.776 8.625 -5.062 1.00 95.81 85 GLN A N 1
ATOM 674 C CA . GLN A 1 85 ? 1.184 9.600 -4.048 1.00 95.81 85 GLN A CA 1
ATOM 675 C C . GLN A 1 85 ? 2.335 9.132 -3.157 1.00 95.81 85 GLN A C 1
ATOM 677 O O . GLN A 1 85 ? 2.937 9.973 -2.494 1.00 95.81 85 GLN A O 1
ATOM 682 N N . GLN A 1 86 ? 2.574 7.823 -3.049 1.00 95.38 86 GLN A N 1
ATOM 683 C CA . GLN A 1 86 ? 3.504 7.261 -2.064 1.00 95.38 86 GLN A CA 1
ATOM 684 C C . GLN A 1 86 ? 4.691 6.543 -2.690 1.00 95.38 86 GLN A C 1
ATOM 686 O O . GLN A 1 86 ? 5.757 6.525 -2.085 1.00 95.38 86 GLN A O 1
ATOM 691 N N . LEU A 1 87 ? 4.527 5.908 -3.849 1.00 97.38 87 LEU A N 1
ATOM 692 C CA . LEU A 1 87 ? 5.552 5.025 -4.392 1.00 97.38 87 LEU A CA 1
ATOM 693 C C . LEU A 1 87 ? 6.318 5.681 -5.535 1.00 97.38 87 LEU A C 1
ATOM 695 O O . LEU A 1 87 ? 5.731 6.250 -6.454 1.00 97.38 87 LEU A O 1
ATOM 699 N N . ASP A 1 88 ? 7.635 5.510 -5.512 1.00 97.12 88 ASP A N 1
ATOM 700 C CA . ASP A 1 88 ? 8.472 5.714 -6.686 1.00 97.12 88 ASP A CA 1
ATOM 701 C C . ASP A 1 88 ? 8.435 4.437 -7.531 1.00 97.12 88 ASP A C 1
ATOM 703 O O . ASP A 1 88 ? 9.151 3.474 -7.269 1.00 97.12 88 ASP A O 1
A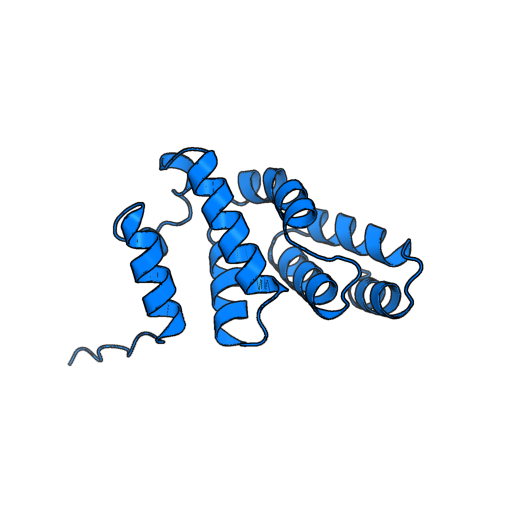TOM 707 N N . LEU A 1 89 ? 7.580 4.411 -8.557 1.00 97.06 89 LEU A N 1
ATOM 708 C CA . LEU A 1 89 ? 7.462 3.261 -9.467 1.00 97.06 89 LEU A CA 1
ATOM 709 C C . LEU A 1 89 ? 8.667 3.093 -10.397 1.00 97.0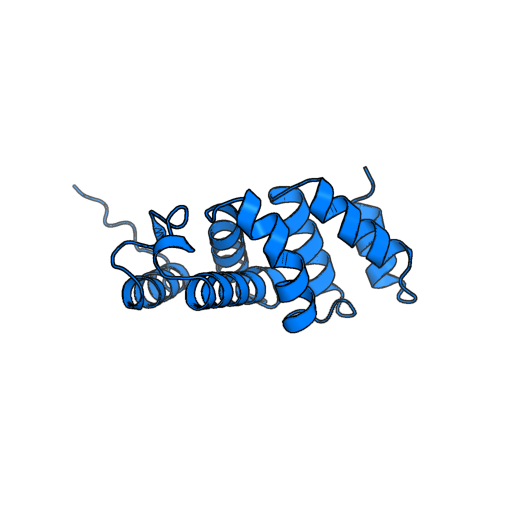6 89 LEU A C 1
ATOM 711 O O . LEU A 1 89 ? 8.718 2.154 -11.186 1.00 97.06 89 LEU A O 1
ATOM 715 N N . SER A 1 90 ? 9.625 4.010 -10.315 1.00 96.31 90 SER A N 1
ATOM 716 C CA . SER A 1 90 ? 10.896 3.919 -11.004 1.00 96.31 90 SER A CA 1
ATOM 717 C C . SER A 1 90 ? 11.969 3.234 -10.139 1.00 96.31 90 SER A C 1
ATOM 719 O O . SER A 1 90 ? 13.034 2.909 -10.665 1.00 96.31 90 SER A O 1
ATOM 721 N N . ASP A 1 91 ? 11.697 3.004 -8.849 1.00 97.50 91 ASP A N 1
ATOM 722 C CA . ASP A 1 91 ? 12.510 2.179 -7.958 1.00 97.50 91 ASP A CA 1
ATOM 723 C C . ASP A 1 91 ? 12.103 0.705 -8.085 1.00 97.50 91 ASP A C 1
ATOM 725 O O . ASP A 1 91 ? 10.945 0.331 -7.866 1.00 97.50 91 ASP A O 1
ATOM 729 N N . TYR A 1 92 ? 13.080 -0.142 -8.411 1.00 97.12 92 TYR A N 1
ATOM 730 C CA . TYR A 1 92 ? 12.876 -1.574 -8.615 1.00 97.12 92 TYR A CA 1
ATOM 731 C C . TYR A 1 92 ? 12.183 -2.256 -7.430 1.00 97.12 92 TYR A C 1
ATOM 733 O O . TYR A 1 92 ? 11.245 -3.031 -7.624 1.00 97.12 92 TYR A O 1
ATOM 741 N N . TRP A 1 93 ? 12.604 -1.975 -6.193 1.00 97.19 93 TRP A N 1
ATOM 742 C CA . TRP A 1 93 ? 12.086 -2.679 -5.020 1.00 97.19 93 TRP A CA 1
ATOM 743 C C . TRP A 1 93 ? 10.674 -2.238 -4.658 1.00 97.19 93 TRP A C 1
ATOM 745 O O . TRP A 1 93 ? 9.842 -3.088 -4.328 1.00 97.19 93 TRP A O 1
ATOM 755 N N . GLN A 1 94 ? 10.382 -0.940 -4.734 1.00 98.12 94 GLN A N 1
ATOM 756 C CA . GLN A 1 94 ? 9.032 -0.431 -4.501 1.00 98.12 94 GLN A CA 1
ATOM 757 C C . GLN A 1 94 ? 8.057 -0.968 -5.548 1.00 98.12 94 GLN A C 1
ATOM 759 O O . GLN A 1 94 ? 6.979 -1.448 -5.187 1.00 98.12 94 GLN A O 1
ATOM 764 N N . TYR A 1 95 ? 8.458 -0.958 -6.822 1.00 98.44 95 TYR A N 1
ATOM 765 C CA . TYR A 1 95 ? 7.653 -1.488 -7.916 1.00 98.44 95 TYR A CA 1
ATOM 766 C C . TYR A 1 95 ? 7.435 -3.004 -7.791 1.00 98.44 95 TYR A C 1
ATOM 768 O O . TYR A 1 95 ? 6.292 -3.464 -7.781 1.00 98.44 95 TYR A O 1
ATOM 776 N N . ARG A 1 96 ? 8.499 -3.792 -7.592 1.00 98.25 96 ARG A N 1
ATOM 777 C CA . ARG A 1 96 ? 8.407 -5.253 -7.419 1.00 98.25 96 ARG A CA 1
ATOM 778 C C . ARG A 1 96 ? 7.486 -5.633 -6.262 1.00 98.25 96 ARG A C 1
ATOM 780 O O . ARG A 1 96 ? 6.631 -6.504 -6.403 1.00 98.25 96 ARG A O 1
ATOM 787 N N . ARG A 1 97 ? 7.604 -4.953 -5.120 1.00 98.44 97 ARG A N 1
ATOM 788 C CA . ARG A 1 97 ? 6.756 -5.226 -3.948 1.00 98.44 97 ARG A CA 1
ATOM 789 C C . ARG A 1 97 ? 5.314 -4.778 -4.137 1.00 98.44 97 ARG A C 1
ATOM 791 O O . ARG A 1 97 ? 4.430 -5.389 -3.539 1.00 98.44 97 ARG A O 1
ATOM 798 N N . LEU A 1 98 ? 5.068 -3.744 -4.944 1.00 98.62 98 LEU A N 1
ATOM 799 C CA . LEU A 1 98 ? 3.717 -3.392 -5.368 1.00 98.62 98 LEU A CA 1
ATOM 800 C C . LEU A 1 98 ? 3.099 -4.516 -6.207 1.00 98.62 98 LEU A C 1
ATOM 802 O O . LEU A 1 98 ? 1.945 -4.858 -5.962 1.00 98.62 98 LEU A O 1
ATOM 806 N N . LEU A 1 99 ? 3.846 -5.110 -7.145 1.00 98.50 99 LEU A N 1
ATOM 807 C CA . LEU A 1 99 ? 3.359 -6.253 -7.927 1.00 98.50 99 LEU A CA 1
ATOM 808 C C . LEU A 1 99 ? 3.015 -7.440 -7.026 1.00 98.50 99 LEU A C 1
ATOM 810 O O . LEU A 1 99 ? 1.908 -7.957 -7.114 1.00 98.50 99 LEU A O 1
ATOM 814 N N . GLU A 1 100 ? 3.894 -7.798 -6.088 1.00 98.31 100 GLU A N 1
ATOM 815 C CA . GLU A 1 100 ? 3.625 -8.862 -5.108 1.00 98.31 100 GLU A CA 1
ATOM 816 C C . GLU A 1 100 ? 2.382 -8.578 -4.247 1.00 98.31 100 GLU A C 1
ATOM 818 O O . GLU A 1 100 ? 1.604 -9.483 -3.946 1.00 98.31 100 GLU A O 1
ATOM 823 N N . LEU A 1 101 ? 2.176 -7.321 -3.839 1.00 98.50 101 LEU A N 1
ATOM 824 C CA . LEU A 1 101 ? 0.974 -6.924 -3.106 1.00 98.50 101 LEU A CA 1
ATOM 825 C C . LEU A 1 101 ? -0.279 -7.033 -3.989 1.00 98.50 101 LEU A C 1
ATOM 827 O O . LEU A 1 101 ? -1.308 -7.521 -3.527 1.00 98.50 101 LEU A O 1
ATOM 831 N N . CYS A 1 102 ? -0.206 -6.595 -5.246 1.00 98.12 102 CYS A N 1
ATOM 832 C CA . CYS A 1 102 ? -1.332 -6.661 -6.174 1.00 98.12 102 CYS A CA 1
ATOM 833 C C . CYS A 1 102 ? -1.695 -8.101 -6.549 1.00 98.12 102 CYS A C 1
ATOM 835 O O . CYS A 1 102 ? -2.881 -8.402 -6.646 1.00 98.12 102 CYS A O 1
ATOM 837 N N . ASP A 1 103 ? -0.704 -8.980 -6.707 1.00 98.00 103 ASP A N 1
ATOM 838 C CA . ASP A 1 103 ? -0.893 -10.415 -6.943 1.00 98.00 103 ASP A CA 1
ATOM 839 C C . ASP A 1 103 ? -1.679 -11.072 -5.799 1.00 98.00 103 ASP A C 1
ATOM 841 O O . ASP A 1 103 ? -2.646 -11.796 -6.029 1.00 98.00 103 ASP A O 1
ATOM 845 N N . ALA A 1 104 ? -1.350 -10.717 -4.553 1.00 97.00 104 ALA A N 1
ATOM 846 C CA . ALA A 1 104 ? -2.078 -11.192 -3.380 1.00 97.00 104 ALA A CA 1
ATOM 847 C C . ALA A 1 104 ? -3.481 -10.570 -3.215 1.00 97.00 104 ALA A C 1
ATOM 849 O O . ALA A 1 104 ? -4.345 -11.181 -2.586 1.00 97.00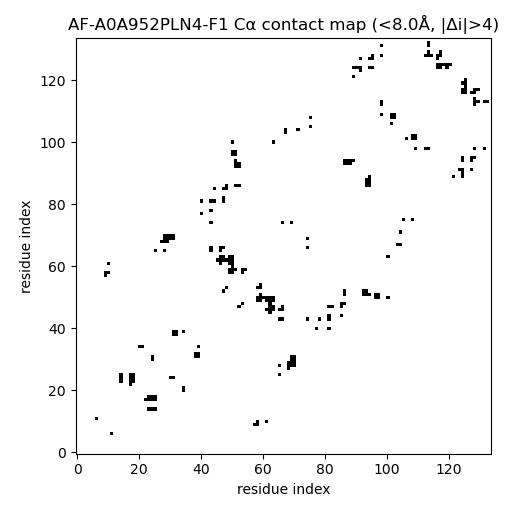 104 ALA A O 1
ATOM 850 N N . LEU A 1 105 ? -3.703 -9.349 -3.718 1.00 96.12 105 LEU A N 1
ATOM 851 C CA . LEU A 1 105 ? -4.961 -8.612 -3.554 1.00 96.12 105 LEU A CA 1
ATOM 852 C C . LEU A 1 105 ? -6.003 -8.964 -4.612 1.00 96.12 105 LEU A C 1
ATOM 854 O O . LEU A 1 105 ? -7.138 -9.306 -4.283 1.00 96.12 105 LEU A O 1
ATOM 858 N N . ASP A 1 106 ? -5.659 -8.747 -5.880 1.00 94.06 106 ASP A N 1
ATOM 859 C CA . ASP A 1 106 ? -6.616 -8.734 -6.975 1.00 94.06 106 ASP A CA 1
ATOM 860 C C . ASP A 1 106 ? -5.923 -8.751 -8.342 1.00 94.06 106 ASP A C 1
ATOM 862 O O . ASP A 1 106 ? -5.188 -7.830 -8.709 1.00 94.06 106 ASP A O 1
ATOM 866 N N . GLY A 1 107 ? -6.261 -9.744 -9.166 1.00 95.31 107 GLY A N 1
ATOM 867 C CA . GLY A 1 107 ? -5.660 -9.904 -10.490 1.00 95.31 107 GLY A CA 1
ATOM 868 C C . GLY A 1 107 ? -5.883 -8.717 -11.438 1.00 95.31 107 GLY A C 1
ATOM 869 O O . GLY A 1 107 ? -5.100 -8.534 -12.368 1.00 95.31 107 GLY A O 1
ATOM 870 N N . SER A 1 108 ? -6.913 -7.884 -11.233 1.00 95.12 108 SER A N 1
ATOM 871 C CA . SER A 1 108 ? -7.110 -6.684 -12.063 1.00 95.12 108 SER A CA 1
ATOM 872 C C . SER A 1 108 ? -6.116 -5.568 -11.719 1.00 95.12 108 SER A C 1
ATOM 874 O O . SER A 1 108 ? -5.588 -4.924 -12.629 1.00 95.12 108 SER A O 1
ATOM 876 N N . LEU A 1 109 ? -5.791 -5.393 -10.430 1.00 96.56 109 LEU A N 1
ATOM 877 C CA . LEU A 1 109 ? -4.731 -4.486 -9.978 1.00 96.56 109 LEU A CA 1
ATOM 878 C C . LEU A 1 109 ? -3.369 -4.971 -10.469 1.00 96.56 109 LEU A C 1
ATOM 880 O O . LEU A 1 109 ? -2.609 -4.172 -11.015 1.00 96.56 109 LEU A O 1
ATOM 884 N N . LEU A 1 110 ? -3.094 -6.277 -10.366 1.00 98.06 110 LEU A N 1
ATOM 885 C CA . LEU A 1 110 ? -1.843 -6.841 -10.873 1.00 98.06 110 LEU A CA 1
ATOM 886 C C . LEU A 1 110 ? -1.677 -6.548 -12.367 1.00 98.06 110 LEU A C 1
ATOM 888 O O . LEU A 1 110 ? -0.678 -5.958 -12.771 1.00 98.06 110 LEU A O 1
ATOM 892 N N . LYS A 1 111 ? -2.691 -6.864 -13.183 1.00 97.44 111 LYS A N 1
ATOM 893 C CA . LYS A 1 111 ? -2.669 -6.601 -14.632 1.00 97.44 111 LYS A CA 1
ATOM 894 C C . LYS A 1 111 ? -2.417 -5.132 -14.962 1.00 97.44 111 LYS A C 1
ATOM 896 O O . LYS A 1 111 ? -1.669 -4.841 -15.895 1.00 97.44 111 LYS A O 1
ATOM 901 N N . ARG A 1 112 ? -3.016 -4.203 -14.206 1.00 96.75 112 ARG A N 1
ATOM 902 C CA . ARG A 1 112 ? -2.790 -2.760 -14.379 1.00 96.75 112 ARG A CA 1
ATOM 903 C C . ARG A 1 112 ? -1.312 -2.407 -14.212 1.00 96.75 112 ARG A C 1
ATOM 905 O O . ARG A 1 112 ? -0.762 -1.717 -15.067 1.00 96.75 112 ARG A O 1
ATOM 912 N N . TYR A 1 113 ? -0.681 -2.860 -13.132 1.00 97.94 113 TYR A N 1
ATOM 913 C CA . TYR A 1 113 ? 0.702 -2.484 -12.836 1.00 97.94 113 TYR A CA 1
ATOM 914 C C . TYR A 1 113 ? 1.730 -3.266 -13.648 1.00 97.94 113 TYR A C 1
ATOM 916 O O . TYR A 1 113 ? 2.752 -2.685 -14.003 1.00 97.94 113 TYR A O 1
ATOM 924 N N . VAL A 1 114 ? 1.447 -4.516 -14.023 1.00 98.38 114 VAL A N 1
ATOM 925 C CA . VAL A 1 114 ? 2.265 -5.269 -14.988 1.00 98.38 114 VAL A CA 1
ATOM 926 C C . VAL A 1 114 ? 2.304 -4.540 -16.328 1.00 98.38 114 VAL A C 1
ATOM 928 O O . VAL A 1 114 ? 3.385 -4.289 -16.854 1.00 98.38 114 VAL A O 1
ATOM 931 N N . ARG A 1 115 ? 1.147 -4.109 -16.854 1.00 97.44 115 ARG A N 1
ATOM 932 C CA . ARG A 1 115 ? 1.102 -3.333 -18.102 1.00 97.44 115 ARG A CA 1
ATOM 933 C C . ARG A 1 115 ? 1.941 -2.056 -18.012 1.00 97.44 115 ARG A C 1
ATOM 935 O O . ARG A 1 115 ? 2.702 -1.776 -18.930 1.00 97.44 115 ARG A O 1
ATOM 942 N N . LEU A 1 116 ? 1.829 -1.329 -16.900 1.00 96.88 116 LEU A N 1
ATOM 943 C CA . LEU A 1 116 ? 2.618 -0.120 -16.663 1.00 96.88 116 LEU A CA 1
ATOM 944 C C . LEU A 1 116 ? 4.131 -0.393 -16.728 1.00 96.88 116 LEU A C 1
ATOM 946 O O . LEU A 1 116 ? 4.861 0.392 -17.320 1.00 96.88 116 LEU A O 1
ATOM 950 N N . GLY A 1 117 ? 4.608 -1.494 -16.140 1.00 97.56 117 GLY A N 1
ATOM 951 C CA . GLY A 1 117 ? 6.040 -1.806 -16.141 1.00 97.56 117 GLY A CA 1
ATOM 952 C C . GLY A 1 117 ? 6.563 -2.332 -17.473 1.00 97.56 117 GLY A C 1
ATOM 953 O O . GLY A 1 117 ? 7.693 -2.020 -17.833 1.00 97.56 117 GLY A O 1
ATOM 954 N N . ILE A 1 118 ? 5.745 -3.055 -18.244 1.00 97.12 118 ILE A N 1
ATOM 955 C CA . ILE A 1 118 ? 6.097 -3.476 -19.614 1.00 97.12 118 ILE A CA 1
ATOM 956 C C . ILE A 1 118 ? 6.345 -2.254 -20.512 1.00 97.12 118 ILE A C 1
ATOM 958 O O . ILE A 1 118 ? 7.245 -2.273 -21.350 1.00 97.12 118 ILE A O 1
ATOM 962 N N . GLU A 1 119 ? 5.554 -1.195 -20.326 1.00 96.06 119 GLU A N 1
ATOM 963 C CA . GLU A 1 119 ? 5.654 0.071 -21.063 1.00 96.06 119 GLU A CA 1
ATOM 964 C C . GLU A 1 119 ? 6.741 1.020 -20.498 1.00 96.06 119 GLU A C 1
ATOM 966 O O . GLU A 1 119 ? 6.945 2.099 -21.049 1.00 96.06 119 GLU A O 1
ATOM 971 N N . SER A 1 120 ? 7.446 0.645 -19.420 1.00 96.38 120 SER A N 1
ATOM 972 C CA . SER A 1 120 ? 8.521 1.449 -18.810 1.00 96.38 120 SER A CA 1
ATOM 973 C C . SER A 1 120 ? 9.715 1.615 -19.755 1.00 96.38 120 SER A C 1
ATOM 975 O O . SER A 1 120 ? 9.947 0.773 -20.610 1.00 96.38 120 SER A O 1
ATOM 977 N N . ASP A 1 121 ? 10.542 2.642 -19.565 1.00 95.75 121 ASP A N 1
ATOM 978 C CA . ASP A 1 121 ? 11.838 2.763 -20.253 1.00 95.75 121 ASP A CA 1
ATOM 979 C C . ASP A 1 121 ? 12.993 2.113 -19.472 1.00 95.75 121 ASP A C 1
ATOM 981 O O . ASP A 1 121 ? 14.090 1.959 -20.005 1.00 95.75 121 ASP A O 1
ATOM 985 N N . LYS A 1 122 ? 12.761 1.712 -18.215 1.00 97.38 122 LYS A N 1
ATOM 986 C CA . LYS A 1 122 ? 13.779 1.090 -17.361 1.00 97.38 122 LYS A CA 1
ATOM 987 C C . LYS A 1 122 ? 13.740 -0.435 -17.459 1.00 97.38 122 LYS A C 1
ATOM 989 O O . LYS A 1 122 ? 12.691 -1.044 -17.245 1.00 97.38 122 LYS A O 1
ATOM 994 N N . ASP A 1 123 ? 14.886 -1.043 -17.749 1.00 97.31 123 ASP A N 1
ATOM 995 C CA . ASP A 1 123 ? 14.990 -2.489 -17.981 1.00 97.31 123 ASP A CA 1
ATOM 996 C C . ASP A 1 123 ? 14.683 -3.324 -16.730 1.00 97.31 123 ASP A C 1
ATOM 998 O O . ASP A 1 123 ? 14.012 -4.347 -16.834 1.00 97.31 123 ASP A O 1
ATOM 1002 N N . ASP A 1 124 ? 15.081 -2.859 -15.546 1.00 97.69 124 ASP A N 1
ATOM 1003 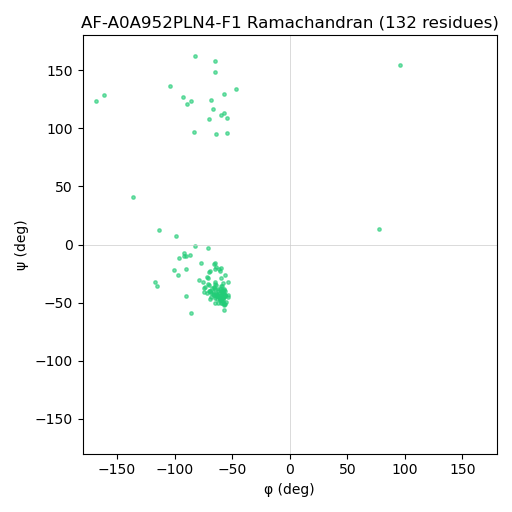C CA . ASP A 1 124 ? 14.800 -3.517 -14.264 1.00 97.69 124 ASP A CA 1
ATOM 1004 C C . ASP A 1 124 ? 13.298 -3.526 -13.922 1.00 97.69 124 ASP A C 1
ATOM 1006 O O . ASP A 1 124 ? 12.762 -4.519 -13.428 1.00 97.69 124 ASP A O 1
ATOM 1010 N N . ILE A 1 125 ? 12.584 -2.445 -14.243 1.00 98.38 125 ILE A N 1
ATOM 1011 C CA . ILE A 1 125 ? 11.126 -2.361 -14.104 1.00 98.38 125 ILE A CA 1
ATOM 1012 C C . ILE A 1 125 ? 10.424 -3.289 -15.101 1.00 98.38 125 ILE A C 1
ATOM 1014 O O . ILE A 1 125 ? 9.480 -3.986 -14.721 1.00 98.38 125 ILE A O 1
ATOM 1018 N N . LYS A 1 126 ? 10.890 -3.351 -16.357 1.00 98.12 126 LYS A N 1
ATOM 1019 C CA . LYS A 1 126 ? 10.362 -4.309 -17.345 1.00 98.12 126 LYS A CA 1
ATOM 1020 C C . LYS A 1 126 ? 10.572 -5.745 -16.888 1.00 98.12 126 LYS A C 1
ATOM 1022 O O . LYS A 1 126 ? 9.648 -6.546 -16.984 1.00 98.12 126 LYS A O 1
ATOM 1027 N N . GLU A 1 127 ? 11.768 -6.077 -16.407 1.00 97.50 127 GLU A N 1
ATOM 1028 C CA . GLU A 1 127 ? 12.097 -7.401 -15.875 1.00 97.50 127 GLU A CA 1
ATOM 1029 C C . GLU A 1 127 ? 11.152 -7.769 -14.728 1.00 97.50 127 GLU A C 1
ATOM 1031 O O . GLU A 1 127 ? 10.473 -8.794 -14.796 1.00 97.50 127 GLU A O 1
ATOM 1036 N N . ALA A 1 128 ? 10.996 -6.879 -13.741 1.00 97.94 128 ALA A N 1
ATOM 1037 C CA . ALA A 1 128 ? 10.058 -7.085 -12.644 1.00 97.94 128 ALA A CA 1
ATOM 1038 C C . ALA A 1 128 ? 8.614 -7.291 -13.124 1.00 97.94 128 ALA A C 1
ATOM 1040 O O . ALA A 1 128 ? 7.909 -8.111 -12.549 1.00 97.94 128 ALA A O 1
ATOM 1041 N N . ALA A 1 129 ? 8.165 -6.575 -14.157 1.00 98.00 129 ALA A N 1
ATOM 1042 C CA . ALA A 1 129 ? 6.826 -6.742 -14.719 1.00 98.00 129 ALA A CA 1
ATOM 1043 C C . ALA A 1 129 ? 6.652 -8.081 -15.453 1.00 98.00 129 ALA A C 1
ATOM 1045 O O . ALA A 1 129 ? 5.603 -8.717 -15.335 1.00 98.00 129 ALA A O 1
ATOM 1046 N N . ASN A 1 130 ? 7.672 -8.514 -16.199 1.00 97.31 130 ASN A N 1
ATOM 1047 C CA . ASN A 1 130 ? 7.656 -9.767 -16.955 1.00 97.31 130 ASN A CA 1
ATOM 1048 C C . ASN A 1 130 ? 7.564 -10.999 -16.044 1.00 97.31 130 ASN A C 1
ATOM 1050 O O . ASN A 1 130 ? 6.886 -11.956 -16.408 1.00 97.31 130 ASN A O 1
ATOM 1054 N N . ASP A 1 131 ? 8.139 -10.949 -14.839 1.00 97.62 131 ASP A N 1
ATOM 1055 C CA . ASP A 1 131 ? 8.025 -12.028 -13.844 1.00 97.62 131 ASP A CA 1
ATOM 1056 C C . ASP A 1 131 ? 6.578 -12.330 -13.408 1.00 97.62 131 ASP A C 1
ATOM 1058 O O . ASP A 1 131 ? 6.307 -13.410 -12.884 1.00 97.62 131 ASP A O 1
ATOM 1062 N N . PHE A 1 132 ? 5.648 -11.392 -13.617 1.00 96.75 132 PHE A N 1
ATOM 1063 C CA . PHE A 1 132 ? 4.229 -11.521 -13.262 1.00 96.75 132 PHE A CA 1
ATOM 1064 C C . PHE A 1 132 ? 3.308 -11.561 -14.490 1.00 96.75 132 PHE A C 1
ATOM 1066 O O . PHE A 1 132 ? 2.089 -11.424 -14.350 1.00 96.75 132 PHE A O 1
ATOM 1073 N N . GLN A 1 133 ? 3.851 -11.731 -15.701 1.00 88.56 133 GLN A N 1
ATOM 1074 C CA . GLN A 1 133 ? 3.022 -12.014 -16.871 1.00 88.56 133 GLN A CA 1
ATOM 1075 C C . GLN A 1 133 ? 2.384 -13.402 -16.720 1.00 88.56 133 GLN A C 1
ATOM 1077 O O . GLN A 1 133 ? 3.079 -14.415 -16.669 1.00 88.56 133 GLN A O 1
ATOM 1082 N N . VAL A 1 134 ? 1.051 -13.428 -16.651 1.00 65.62 134 VAL A N 1
ATOM 1083 C CA . VAL A 1 134 ? 0.207 -14.636 -16.619 1.00 65.62 134 VAL A CA 1
ATOM 1084 C C . VAL A 1 134 ? -0.652 -14.751 -17.866 1.00 65.62 134 VAL A C 1
ATOM 1086 O O . VAL A 1 134 ? -1.116 -13.697 -18.367 1.00 65.62 134 VAL A O 1
#

Solvent-accessible surface area (backbone atoms only — not comparable to full-atom values): 7444 Å² total; per-residue (Å²): 134,84,77,79,72,80,68,54,68,67,59,45,52,54,42,62,55,40,37,75,78,38,81,63,32,78,84,42,34,62,52,38,66,81,72,33,69,70,53,35,51,51,52,51,42,54,22,48,45,26,35,23,70,51,88,48,67,68,50,21,52,52,11,43,52,49,57,71,43,31,49,60,74,61,46,69,70,46,45,61,64,43,43,74,74,71,53,58,71,87,38,56,62,34,35,44,33,45,44,58,49,22,61,74,69,35,68,69,58,25,53,55,53,31,56,54,20,62,72,45,92,48,68,64,39,26,51,53,19,56,79,68,69,125

Radius of gyration: 15.74 Å; Cα contacts (8 Å, |Δi|>4): 144; chains: 1; bounding box: 32×32×52 Å

Mean predicted aligned error: 3.98 Å

Sequence (134 aa):
MDSQKVVDPFLKGTIDWLDQFSPGLWRNLDKVLELGEDKARLILKSFLECSCQSQNMQTILIGRRGVLSMPLPWVRENLPACVEQQLDLSDYWQYRRLLELCDALDGSLLKRYVRLGIESDKDDIKEAANDFQV

Nearest PDB structures (foldseek):
  6ahd-assembly1_1  TM=4.735E-01  e=1.244E+00  Homo sapiens
  7q4o-assembly1_A  TM=4.864E-01  e=1.307E+00  Homo sapiens
  8i0r-assembly1_1  TM=5.305E-01  e=2.486E+00  Homo sapiens
  6g90-assembly1_O  TM=4.619E-01  e=2.486E+00  Saccharomyces cerevisiae
  5gm6-assembly1_G  TM=3.813E-01  e=1.593E+00  Saccharomyces cerevisiae S288C

Secondary structure (DSSP, 8-state):
--------HHHHHHHHHHTTTSTTGGG-GGGGGGG-HHHHHHHHHHHHHHHHT-S-HHHHHHHHHHHHTS-HHHHHHHHHHHHHHH--TTSHHHHHHHHHHHHHH-HHHHHHHHHHHHT-S-HHHHHHHHTT--

pLDDT: mean 94.13, std 11.16, range [35.66, 98.62]

Foldseek 3Di:
DDPPPPQDPLNVVVQVVVVVQPHPCLVVQQCQCVSPDVRNLVQLLCLLCQQQVDPDPVSNVSSLSSLQNYDLVVCVVRVVVSCVVRDDCVDLRSLLSQLVSCVVRDPVSNVVSLVVQCPDPDPSSPVSSVVPDD